Protein AF-A0A162D5X2-F1 (afdb_monomer_lite)

Secondary structure (DSSP, 8-state):
--PPPHHHHHHHHHHHHGGGHHHHHHS--TT--SSS-SHHHHHHH--HHHHHHHHHHHHT--

Structure (mmCIF, N/CA/C/O backbone):
data_AF-A0A162D5X2-F1
#
_entry.id   AF-A0A162D5X2-F1
#
loop_
_atom_site.group_PDB
_atom_site.id
_atom_site.type_symbol
_atom_site.label_atom_id
_atom_site.label_alt_id
_atom_site.label_comp_id
_atom_site.label_asym_id
_atom_site.label_entity_id
_atom_site.label_seq_id
_atom_site.pdbx_PDB_ins_code
_atom_site.Cartn_x
_atom_site.Cartn_y
_atom_site.Cartn_z
_atom_site.occupancy
_atom_site.B_iso_or_equiv
_atom_site.auth_seq_id
_atom_site.auth_comp_id
_atom_site.auth_asym_id
_atom_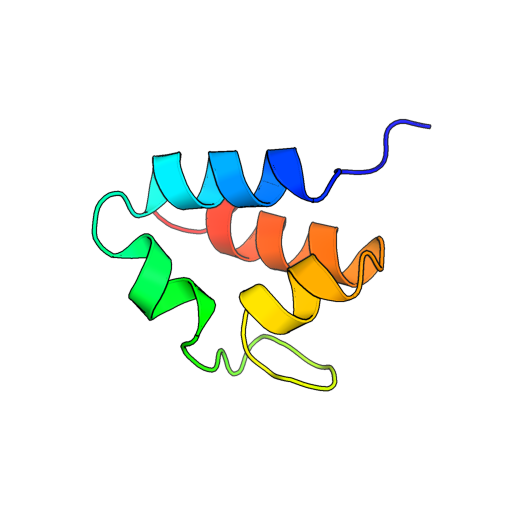site.auth_atom_id
_atom_site.pdbx_PDB_model_num
ATOM 1 N N . MET A 1 1 ? 20.906 2.944 -10.022 1.00 37.91 1 MET A N 1
ATOM 2 C CA . MET A 1 1 ? 19.469 3.026 -10.357 1.00 37.91 1 MET A CA 1
ATOM 3 C C . MET A 1 1 ? 18.701 2.446 -9.183 1.00 37.91 1 MET A C 1
ATOM 5 O O . MET A 1 1 ? 18.683 1.235 -9.020 1.00 37.91 1 MET A O 1
ATOM 9 N N . SER A 1 2 ? 18.194 3.306 -8.302 1.00 46.97 2 SER A N 1
ATOM 10 C CA . SER A 1 2 ? 17.560 2.905 -7.043 1.00 46.97 2 SER A CA 1
ATOM 11 C C . SER A 1 2 ? 16.086 2.602 -7.300 1.00 46.97 2 SER A C 1
ATOM 13 O O . SER A 1 2 ? 15.249 3.496 -7.241 1.00 46.97 2 SER A O 1
ATOM 15 N N . GLY A 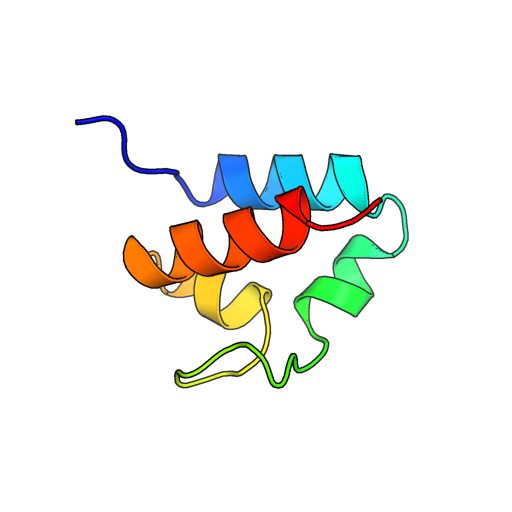1 3 ? 15.782 1.363 -7.687 1.00 57.53 3 GLY A N 1
ATOM 16 C CA . GLY A 1 3 ? 14.400 0.891 -7.718 1.00 57.53 3 GLY A CA 1
ATOM 17 C C . GLY A 1 3 ? 13.833 0.846 -6.300 1.00 57.53 3 GLY A C 1
ATOM 18 O O . GLY A 1 3 ? 14.557 0.533 -5.353 1.00 57.53 3 GLY A O 1
ATOM 19 N N . VAL A 1 4 ? 12.547 1.161 -6.154 1.00 72.12 4 VAL A N 1
ATOM 20 C CA . VAL A 1 4 ? 11.832 0.955 -4.895 1.00 72.12 4 VAL A CA 1
ATOM 21 C C . VAL A 1 4 ? 11.824 -0.545 -4.599 1.00 72.12 4 VAL A C 1
ATOM 23 O O . VAL A 1 4 ? 11.332 -1.326 -5.407 1.00 72.12 4 VAL A O 1
ATOM 26 N N . GLY A 1 5 ? 12.422 -0.960 -3.482 1.00 88.50 5 GLY A N 1
ATOM 27 C CA . GLY A 1 5 ? 12.449 -2.363 -3.063 1.00 88.50 5 GLY A CA 1
ATOM 28 C C . GLY A 1 5 ? 11.182 -2.764 -2.306 1.00 88.50 5 GLY A C 1
ATOM 29 O O . GLY A 1 5 ? 10.522 -1.913 -1.713 1.00 88.50 5 GLY A O 1
ATOM 30 N N . LYS A 1 6 ? 10.877 -4.069 -2.256 1.00 92.38 6 LYS A N 1
ATOM 31 C CA . LYS A 1 6 ? 9.719 -4.612 -1.513 1.00 92.38 6 LYS A CA 1
ATOM 32 C C . LYS A 1 6 ? 9.645 -4.093 -0.073 1.00 92.38 6 LYS A C 1
ATOM 34 O O . LYS A 1 6 ? 8.587 -3.655 0.366 1.00 92.38 6 LYS A O 1
ATOM 39 N N . GLN A 1 7 ? 10.785 -4.093 0.625 1.00 91.94 7 GLN A N 1
ATOM 40 C CA . GLN A 1 7 ? 10.873 -3.653 2.020 1.00 91.94 7 GLN A CA 1
ATOM 41 C C . GLN A 1 7 ? 10.423 -2.201 2.194 1.00 91.94 7 GLN A C 1
ATOM 43 O O . GLN A 1 7 ? 9.632 -1.914 3.081 1.00 91.94 7 GLN A O 1
ATOM 48 N N . PHE A 1 8 ? 10.850 -1.304 1.300 1.00 93.25 8 PHE A N 1
ATOM 49 C CA . PHE A 1 8 ? 10.437 0.097 1.352 1.00 93.25 8 PHE A CA 1
ATOM 50 C C . PHE A 1 8 ? 8.915 0.244 1.240 1.00 93.25 8 PHE A C 1
ATOM 52 O O . PHE A 1 8 ? 8.321 1.037 1.966 1.00 93.25 8 PHE A O 1
ATOM 59 N N . VAL A 1 9 ? 8.274 -0.514 0.341 1.00 94.31 9 VAL A N 1
ATOM 60 C CA . VAL A 1 9 ? 6.816 -0.436 0.158 1.00 94.31 9 VAL A CA 1
ATOM 61 C C . VAL A 1 9 ? 6.085 -0.946 1.399 1.00 94.31 9 VAL A C 1
ATOM 63 O O . VAL A 1 9 ? 5.125 -0.312 1.831 1.00 94.31 9 VAL A O 1
ATOM 66 N N . TYR A 1 10 ? 6.558 -2.040 2.005 1.00 93.19 10 TYR A N 1
ATOM 67 C C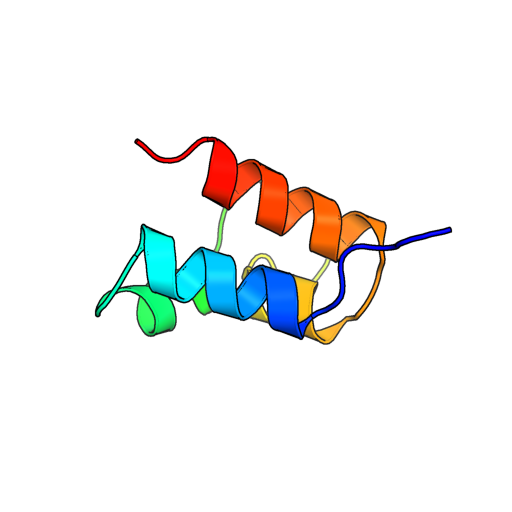A . TYR A 1 10 ? 6.002 -2.546 3.262 1.00 93.19 10 TYR A CA 1
ATOM 68 C C . TYR A 1 10 ? 6.169 -1.548 4.411 1.00 93.19 10 TYR A C 1
ATOM 70 O O . TYR A 1 10 ? 5.196 -1.258 5.103 1.00 93.19 10 TYR A O 1
ATOM 78 N N . ASP A 1 11 ? 7.357 -0.969 4.581 1.00 94.56 11 ASP A N 1
ATOM 79 C CA . ASP A 1 11 ? 7.617 0.015 5.636 1.00 94.56 11 ASP A CA 1
ATOM 80 C C . ASP A 1 11 ? 6.734 1.260 5.467 1.00 94.56 11 ASP A C 1
ATOM 82 O O . ASP A 1 11 ? 6.171 1.775 6.437 1.00 94.56 11 ASP A O 1
ATOM 86 N N . LEU A 1 12 ? 6.558 1.725 4.225 1.00 94.94 12 LEU A N 1
ATOM 87 C CA . LEU A 1 12 ? 5.652 2.826 3.908 1.00 94.94 12 LEU A CA 1
ATOM 88 C C . LEU A 1 12 ? 4.193 2.464 4.221 1.00 94.94 12 LEU A C 1
ATOM 90 O O . LEU A 1 12 ? 3.478 3.289 4.789 1.00 94.94 12 LEU A O 1
ATOM 94 N N . ALA A 1 13 ? 3.763 1.243 3.893 1.00 94.81 13 ALA A N 1
ATOM 95 C CA . ALA A 1 13 ? 2.415 0.764 4.183 1.00 94.81 13 ALA A CA 1
ATOM 96 C C . ALA A 1 13 ? 2.150 0.718 5.694 1.00 94.81 13 ALA A C 1
ATOM 98 O O . ALA A 1 13 ? 1.144 1.255 6.152 1.00 94.81 13 ALA A O 1
ATOM 99 N N . VAL A 1 14 ? 3.085 0.174 6.479 1.00 95.38 14 VAL A N 1
ATOM 100 C CA . VAL A 1 14 ? 3.006 0.152 7.949 1.00 95.38 14 VAL A CA 1
ATOM 101 C C . VAL A 1 14 ? 2.952 1.573 8.508 1.00 95.38 14 VAL A C 1
ATOM 103 O O . VAL A 1 14 ? 2.122 1.866 9.366 1.00 95.38 14 VAL A O 1
ATOM 106 N N . LYS A 1 15 ? 3.785 2.487 7.995 1.00 95.19 15 LYS A N 1
ATOM 107 C CA . LYS A 1 15 ? 3.800 3.890 8.429 1.00 95.19 15 LYS A CA 1
ATOM 108 C C . LYS A 1 15 ? 2.477 4.612 8.150 1.00 95.19 15 LYS A C 1
ATOM 110 O O . LYS A 1 15 ? 2.086 5.460 8.946 1.00 95.19 15 LYS A O 1
ATOM 115 N N . LYS A 1 16 ? 1.826 4.323 7.021 1.00 94.81 16 LYS A N 1
ATOM 116 C CA . LYS A 1 16 ? 0.585 4.990 6.596 1.00 94.81 16 LYS A CA 1
ATOM 117 C C . LYS A 1 16 ? -0.672 4.401 7.235 1.00 94.81 16 LYS A C 1
ATOM 119 O O . LYS A 1 16 ? -1.574 5.156 7.571 1.00 94.81 16 LYS A O 1
ATOM 124 N N . LEU A 1 17 ? -0.728 3.082 7.400 1.00 94.56 17 LEU A N 1
ATOM 125 C CA . LEU A 1 17 ? -1.953 2.359 7.763 1.00 94.56 17 LEU A CA 1
ATOM 126 C C . LEU A 1 17 ? -1.932 1.806 9.194 1.00 94.56 17 LEU A C 1
ATOM 128 O O . LEU A 1 17 ? -2.980 1.475 9.744 1.00 94.56 17 LEU A O 1
ATOM 132 N N . GLY A 1 18 ? -0.754 1.684 9.813 1.00 94.50 18 GLY A N 1
ATOM 133 C CA . GLY A 1 18 ? -0.613 1.137 11.160 1.00 94.50 18 GLY A CA 1
ATOM 134 C C . GLY A 1 18 ? -1.242 -0.253 11.281 1.00 94.50 18 GLY A C 1
ATOM 135 O O . GLY A 1 18 ? -0.856 -1.180 10.573 1.00 94.50 18 GLY A O 1
ATOM 136 N N . ALA A 1 19 ? -2.226 -0.390 12.171 1.00 94.06 19 ALA A N 1
ATOM 137 C CA . ALA A 1 19 ? -2.907 -1.658 12.440 1.00 94.06 19 ALA A CA 1
ATOM 138 C C . ALA A 1 19 ? -3.745 -2.183 11.256 1.00 94.06 19 ALA A C 1
ATOM 140 O O . ALA A 1 19 ? -4.014 -3.379 11.187 1.00 94.06 19 ALA A O 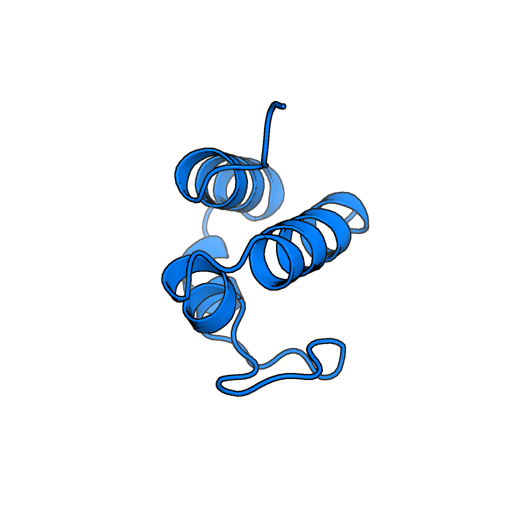1
ATOM 141 N N . GLU A 1 20 ? -4.139 -1.321 10.315 1.00 94.25 20 GLU A N 1
ATOM 142 C CA . GLU A 1 20 ? -4.974 -1.709 9.169 1.00 94.25 20 GLU A CA 1
ATOM 143 C C . GLU A 1 20 ? -4.156 -2.241 7.983 1.00 94.25 20 GLU A C 1
ATOM 145 O O . GLU A 1 20 ? -4.723 -2.677 6.979 1.00 94.25 20 GLU A O 1
ATOM 150 N N . VAL A 1 21 ? -2.820 -2.235 8.089 1.00 95.25 21 VAL A N 1
ATOM 151 C CA . VAL A 1 21 ? -1.921 -2.601 6.988 1.00 95.25 21 VAL A CA 1
ATOM 152 C C . VAL A 1 21 ? -2.201 -4.004 6.453 1.00 95.25 21 VAL A C 1
ATOM 154 O O . VAL A 1 21 ? -2.284 -4.185 5.241 1.00 95.25 21 VAL A O 1
ATOM 157 N N . ASP A 1 22 ? -2.418 -4.988 7.328 1.00 94.81 22 ASP A N 1
ATOM 158 C CA . ASP A 1 22 ? -2.639 -6.374 6.913 1.00 94.81 22 ASP A CA 1
ATOM 159 C C . ASP A 1 22 ? -3.935 -6.533 6.119 1.00 94.81 22 ASP A C 1
ATOM 161 O O . ASP A 1 22 ? -3.944 -7.204 5.084 1.00 94.81 22 ASP A O 1
ATOM 165 N N . GLN A 1 23 ? -5.010 -5.872 6.559 1.00 94.81 23 GLN A N 1
ATOM 166 C CA . GLN A 1 23 ? -6.290 -5.877 5.857 1.00 94.81 23 GLN A CA 1
ATOM 167 C C . GLN A 1 23 ? -6.184 -5.148 4.517 1.00 94.81 23 GLN A C 1
ATOM 169 O O . GLN A 1 23 ? -6.663 -5.649 3.498 1.00 94.81 23 GLN A O 1
ATOM 174 N N . TRP A 1 24 ? -5.534 -3.986 4.492 1.00 94.56 24 TRP A N 1
ATOM 175 C CA . TRP A 1 24 ? -5.344 -3.211 3.271 1.00 94.56 24 TRP A CA 1
ATOM 176 C C . TRP A 1 24 ? -4.526 -3.978 2.225 1.00 94.56 24 TRP A C 1
ATOM 178 O O . TRP A 1 24 ? -4.914 -4.053 1.062 1.00 94.56 24 TRP A O 1
ATOM 188 N N . LEU A 1 25 ? -3.443 -4.637 2.647 1.00 93.88 25 LEU A N 1
ATOM 189 C CA . LEU A 1 25 ? -2.555 -5.408 1.775 1.00 93.88 25 LEU A CA 1
ATOM 190 C C . LEU A 1 25 ? -3.271 -6.538 1.022 1.00 93.88 25 LEU A C 1
ATOM 192 O O . LEU A 1 25 ? -2.861 -6.872 -0.089 1.00 93.88 25 LEU A O 1
ATOM 196 N N . VAL A 1 26 ? -4.316 -7.132 1.604 1.00 94.19 26 VAL A N 1
ATOM 197 C CA . VAL A 1 26 ? -5.112 -8.202 0.972 1.00 94.19 26 VAL A CA 1
ATOM 198 C C . VAL A 1 26 ? -6.414 -7.700 0.344 1.00 94.19 26 VAL A C 1
ATOM 200 O O . VAL A 1 26 ? -7.110 -8.469 -0.319 1.00 94.19 26 VAL A O 1
ATOM 203 N N . THR A 1 27 ? -6.753 -6.423 0.524 1.00 92.25 27 THR A N 1
ATOM 204 C CA . THR A 1 27 ? -7.953 -5.822 -0.062 1.00 92.25 27 THR A CA 1
ATOM 205 C C . THR A 1 27 ? -7.731 -5.556 -1.546 1.00 92.25 27 THR A C 1
ATOM 207 O O . THR A 1 27 ? -6.666 -5.110 -1.968 1.00 92.25 27 THR A O 1
ATOM 210 N N . GLN A 1 28 ? -8.742 -5.842 -2.369 1.00 89.06 28 GLN A N 1
ATOM 211 C CA . GLN A 1 28 ? -8.664 -5.543 -3.794 1.00 89.06 28 GLN A CA 1
ATOM 212 C C . GLN A 1 28 ? -8.851 -4.046 -4.049 1.00 89.06 28 GLN A C 1
ATOM 214 O O . GLN A 1 28 ? -9.859 -3.465 -3.650 1.00 89.06 28 GLN A O 1
ATOM 219 N N . HIS A 1 29 ? -7.923 -3.434 -4.781 1.00 83.75 29 HIS A N 1
ATOM 220 C CA . HIS A 1 29 ? -8.015 -2.038 -5.193 1.00 83.75 29 HIS A CA 1
ATOM 221 C C . HIS A 1 29 ? -8.335 -1.942 -6.690 1.00 83.75 29 HIS A C 1
ATOM 223 O O . HIS A 1 29 ? -7.529 -2.376 -7.513 1.00 83.75 29 HIS A O 1
ATOM 229 N N . PRO A 1 30 ? -9.465 -1.322 -7.082 1.00 79.62 30 PRO A N 1
ATOM 230 C CA . PRO A 1 30 ? -9.829 -1.141 -8.491 1.00 79.62 30 PRO A CA 1
ATOM 231 C C . PRO A 1 30 ? -8.806 -0.339 -9.309 1.00 79.62 30 PRO A C 1
ATOM 233 O O . PRO A 1 30 ? -8.770 -0.454 -10.527 1.00 79.62 30 PRO A O 1
ATOM 236 N N . ALA A 1 31 ? -7.977 0.469 -8.639 1.00 76.00 31 ALA A N 1
ATOM 237 C CA . ALA A 1 31 ? -6.904 1.251 -9.252 1.00 76.00 31 ALA A CA 1
ATOM 238 C C . ALA A 1 31 ? -5.661 0.416 -9.634 1.00 76.00 31 ALA A C 1
ATOM 240 O O . ALA A 1 31 ? -4.718 0.958 -10.214 1.00 76.00 31 ALA A O 1
ATOM 241 N N . LEU A 1 32 ? -5.629 -0.877 -9.289 1.00 79.44 32 LEU A N 1
ATOM 242 C CA . LEU A 1 32 ? -4.565 -1.813 -9.650 1.00 79.44 32 LEU A CA 1
ATOM 243 C C . LEU A 1 32 ? -4.960 -2.573 -10.925 1.00 79.44 32 LEU A C 1
ATOM 245 O O . LEU A 1 32 ? -6.014 -3.204 -10.976 1.00 79.44 32 LEU A O 1
ATOM 249 N N . PHE A 1 33 ? -4.130 -2.471 -11.968 1.00 64.44 33 PHE A N 1
ATOM 250 C CA . PHE A 1 33 ? -4.468 -2.899 -13.335 1.00 64.44 33 PHE A CA 1
ATOM 251 C C . PHE A 1 33 ? -4.036 -4.340 -13.676 1.00 64.44 33 PHE A C 1
ATOM 253 O O . PHE A 1 33 ? -4.474 -4.858 -14.700 1.00 64.44 33 PHE A O 1
ATOM 260 N N . GLU A 1 34 ? -3.233 -5.010 -12.840 1.00 61.88 34 GLU A N 1
ATOM 261 C CA . GLU A 1 34 ? -2.654 -6.332 -13.146 1.00 61.88 34 GLU A CA 1
ATOM 262 C C . GLU A 1 34 ? -3.066 -7.447 -12.167 1.00 61.88 34 GLU A C 1
ATOM 264 O O . GLU A 1 34 ? -3.729 -7.203 -11.156 1.00 61.88 34 GLU A O 1
ATOM 269 N N . HIS A 1 35 ? -2.731 -8.690 -12.547 1.00 54.12 35 HIS A N 1
ATOM 270 C CA . HIS A 1 35 ? -3.056 -9.936 -11.849 1.00 54.12 35 HIS A CA 1
ATOM 271 C C . HIS A 1 35 ? -2.780 -9.843 -10.343 1.00 54.12 35 HIS A C 1
ATOM 273 O O . HIS A 1 35 ? -1.741 -9.348 -9.919 1.00 54.12 35 HIS A O 1
ATOM 279 N N . ASP A 1 36 ? -3.756 -10.317 -9.566 1.00 59.69 36 ASP A N 1
ATOM 280 C CA . ASP A 1 36 ? -3.887 -10.130 -8.122 1.00 59.69 36 ASP A CA 1
ATOM 281 C C . ASP A 1 36 ? -3.976 -8.657 -7.717 1.00 59.69 36 ASP A C 1
ATOM 283 O O . ASP A 1 36 ? -3.015 -8.049 -7.265 1.00 59.69 36 ASP A O 1
ATOM 287 N N . ARG A 1 37 ? -5.195 -8.099 -7.822 1.00 72.56 37 ARG A N 1
ATOM 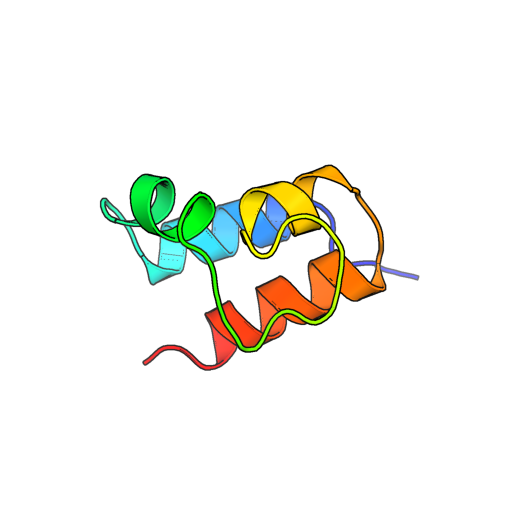288 C CA . ARG A 1 37 ? -5.577 -6.705 -7.487 1.00 72.56 37 ARG A CA 1
ATOM 289 C C . ARG A 1 37 ? -5.335 -6.299 -6.025 1.00 72.56 37 ARG A C 1
ATOM 291 O O . ARG A 1 37 ? -5.942 -5.339 -5.557 1.00 72.56 37 ARG A O 1
ATOM 298 N N . THR A 1 38 ? -4.532 -7.043 -5.279 1.00 90.69 38 THR A N 1
ATOM 299 C CA . THR A 1 38 ? -4.170 -6.754 -3.900 1.00 90.69 38 THR A CA 1
ATOM 300 C C . THR A 1 38 ? -2.768 -6.136 -3.863 1.00 90.69 38 THR A C 1
ATOM 302 O O . THR A 1 38 ? -1.868 -6.581 -4.581 1.00 90.69 38 THR A O 1
ATOM 305 N N . PRO A 1 39 ? -2.530 -5.125 -3.017 1.00 93.06 39 PRO A N 1
ATOM 306 C CA . PRO A 1 39 ? -1.209 -4.537 -2.847 1.00 93.06 39 PRO A CA 1
ATOM 307 C C . PRO A 1 39 ? -0.146 -5.579 -2.484 1.00 93.06 39 PRO A C 1
ATOM 309 O O . PRO A 1 39 ? 0.980 -5.485 -2.964 1.00 93.06 39 PRO A O 1
ATOM 312 N N . ARG A 1 40 ? -0.506 -6.619 -1.716 1.00 93.50 40 ARG A N 1
ATOM 313 C CA . ARG A 1 40 ? 0.380 -7.749 -1.406 1.00 93.50 40 ARG A CA 1
ATOM 314 C C . ARG A 1 40 ? 0.823 -8.497 -2.662 1.00 93.50 40 ARG A C 1
ATOM 316 O O . A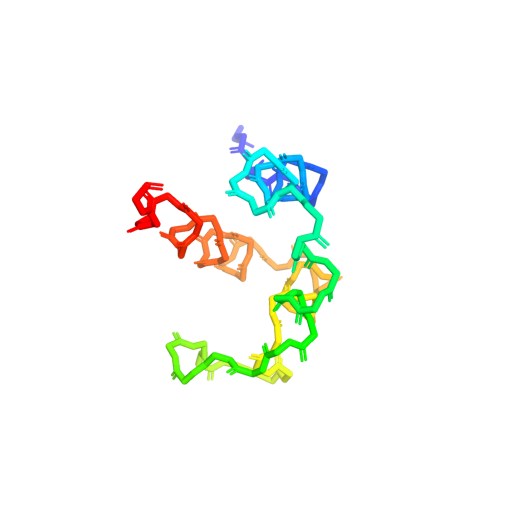RG A 1 40 ? 2.014 -8.752 -2.799 1.00 93.50 40 ARG A O 1
ATOM 323 N N . GLY A 1 41 ? -0.094 -8.823 -3.577 1.00 90.62 41 GLY A N 1
ATOM 324 C CA . GLY A 1 41 ? 0.246 -9.505 -4.832 1.00 90.62 41 GLY A CA 1
ATOM 325 C C . GLY A 1 41 ? 1.234 -8.693 -5.671 1.00 90.62 41 GLY A C 1
ATOM 326 O O . GLY A 1 41 ? 2.269 -9.203 -6.105 1.00 90.62 41 GLY A O 1
ATOM 327 N N . LEU A 1 42 ? 0.981 -7.388 -5.796 1.00 90.88 42 LEU A N 1
ATOM 328 C CA . LEU A 1 42 ? 1.864 -6.474 -6.520 1.00 90.88 42 LEU A CA 1
ATOM 329 C C . LEU A 1 42 ? 3.236 -6.330 -5.855 1.00 90.88 42 LEU A C 1
ATOM 331 O O . LEU A 1 42 ? 4.246 -6.338 -6.560 1.00 90.88 42 LEU A O 1
ATOM 335 N N . ILE A 1 43 ? 3.302 -6.230 -4.525 1.00 91.75 43 ILE A N 1
ATOM 336 C CA . ILE A 1 43 ? 4.583 -6.174 -3.811 1.00 91.75 43 ILE A CA 1
ATOM 337 C C . ILE A 1 43 ? 5.357 -7.480 -4.001 1.00 91.75 43 ILE A C 1
ATOM 339 O O . ILE A 1 43 ? 6.550 -7.453 -4.311 1.00 91.75 43 ILE A O 1
ATOM 343 N N . GLU A 1 44 ? 4.691 -8.630 -3.872 1.00 91.00 44 GLU A N 1
ATOM 344 C CA . GLU A 1 44 ? 5.357 -9.927 -3.964 1.00 91.00 44 GLU A CA 1
ATOM 345 C C . GLU A 1 44 ? 5.842 -10.281 -5.366 1.00 91.00 44 GLU A C 1
ATOM 347 O O . GLU A 1 44 ? 6.878 -10.942 -5.489 1.00 91.00 44 GLU A O 1
ATOM 352 N N . SER A 1 45 ? 5.201 -9.755 -6.412 1.00 89.19 45 SER A N 1
ATOM 353 C CA . SER A 1 45 ? 5.699 -9.872 -7.788 1.00 89.19 45 SER A CA 1
ATOM 354 C C . SER A 1 45 ? 7.132 -9.341 -7.947 1.00 89.19 45 SER A C 1
ATOM 356 O O . SER A 1 45 ? 7.867 -9.776 -8.831 1.00 89.19 45 SER A O 1
ATOM 358 N N . GLY A 1 46 ? 7.539 -8.377 -7.106 1.00 86.50 46 GLY A N 1
ATOM 359 C CA . GLY A 1 46 ? 8.827 -7.691 -7.210 1.00 86.50 46 GLY A CA 1
ATOM 360 C C . GLY A 1 46 ? 8.984 -6.857 -8.486 1.00 86.50 46 GLY A C 1
ATOM 361 O O . GLY A 1 46 ? 10.063 -6.317 -8.730 1.00 86.50 46 GLY A O 1
ATOM 362 N N . CYS A 1 47 ? 7.932 -6.743 -9.300 1.00 88.31 47 CYS A N 1
ATOM 363 C CA . CYS A 1 47 ? 7.963 -6.016 -10.554 1.00 88.31 47 CYS A CA 1
ATOM 364 C C . CYS A 1 47 ? 8.108 -4.506 -10.255 1.00 88.31 47 CYS A C 1
ATOM 366 O O . CYS A 1 47 ? 7.325 -3.962 -9.470 1.00 88.31 47 CYS A O 1
ATOM 368 N N . PRO A 1 48 ? 9.087 -3.787 -10.842 1.00 90.19 48 PRO A N 1
ATOM 369 C CA . PRO A 1 48 ? 9.319 -2.380 -10.500 1.00 90.19 48 PRO A CA 1
ATOM 370 C C . PRO A 1 48 ? 8.102 -1.473 -10.732 1.00 90.19 48 PRO A C 1
ATOM 372 O O . PRO A 1 48 ? 7.876 -0.534 -9.970 1.00 90.19 48 PRO A O 1
ATOM 375 N N . ALA A 1 49 ? 7.295 -1.754 -11.761 1.00 88.69 49 ALA A N 1
ATOM 376 C CA . ALA A 1 49 ? 6.059 -1.019 -12.032 1.00 88.69 49 ALA A CA 1
ATOM 377 C C . ALA A 1 49 ? 4.996 -1.257 -10.944 1.00 88.69 49 ALA A C 1
ATOM 379 O O . ALA A 1 49 ? 4.378 -0.302 -10.478 1.00 88.69 49 ALA A O 1
ATOM 380 N N . CYS A 1 50 ? 4.860 -2.501 -10.484 1.00 89.88 50 CYS A N 1
ATOM 381 C CA . CYS A 1 50 ? 3.952 -2.929 -9.426 1.00 89.88 50 CYS A CA 1
ATOM 382 C C . CYS A 1 50 ? 4.305 -2.245 -8.102 1.00 89.88 50 CYS A C 1
ATOM 384 O O . CYS A 1 50 ? 3.446 -1.647 -7.457 1.00 89.88 50 CYS A O 1
ATOM 386 N N . LEU A 1 51 ? 5.592 -2.262 -7.739 1.00 91.25 51 LEU A N 1
ATOM 387 C CA . LEU A 1 51 ? 6.097 -1.599 -6.537 1.00 91.25 51 LEU A CA 1
ATOM 388 C C . LEU A 1 51 ? 5.833 -0.092 -6.587 1.00 91.25 51 LEU A C 1
ATOM 390 O O . LEU A 1 51 ? 5.251 0.455 -5.655 1.00 91.25 51 LEU A O 1
ATOM 394 N N . ASN A 1 52 ? 6.152 0.562 -7.707 1.00 91.44 52 ASN A N 1
ATOM 395 C CA . ASN A 1 52 ? 5.876 1.988 -7.888 1.00 91.44 52 ASN A CA 1
ATOM 396 C C . ASN A 1 52 ? 4.378 2.320 -7.822 1.00 91.44 52 ASN A C 1
ATOM 398 O O . ASN A 1 52 ? 4.004 3.373 -7.308 1.00 91.44 52 ASN A O 1
ATOM 402 N N . GLN A 1 53 ? 3.511 1.453 -8.342 1.00 90.62 53 GLN A N 1
ATOM 403 C CA . GLN A 1 53 ? 2.068 1.663 -8.304 1.00 90.62 53 GLN A CA 1
ATOM 404 C C . GLN A 1 53 ? 1.526 1.594 -6.874 1.00 90.62 53 GLN A C 1
ATOM 406 O O . GLN A 1 53 ? 0.773 2.478 -6.465 1.00 90.62 53 GLN A O 1
ATOM 411 N N . VAL A 1 54 ? 1.950 0.595 -6.096 1.00 92.06 54 VAL A N 1
ATOM 412 C CA . VAL A 1 54 ? 1.572 0.476 -4.682 1.00 92.06 54 VAL A CA 1
ATOM 413 C C . VAL A 1 54 ? 2.123 1.651 -3.871 1.00 92.06 54 VAL A C 1
ATOM 415 O O . VAL A 1 54 ? 1.390 2.233 -3.075 1.00 92.06 54 VAL A O 1
ATOM 418 N N . THR A 1 55 ? 3.365 2.077 -4.120 1.00 93.56 55 THR A N 1
ATOM 419 C CA . THR A 1 55 ? 3.939 3.277 -3.492 1.00 93.56 55 THR A CA 1
ATOM 420 C C . THR A 1 55 ? 3.098 4.522 -3.760 1.00 93.56 55 THR A C 1
ATOM 422 O O . THR A 1 55 ? 2.749 5.219 -2.814 1.00 93.56 55 THR A O 1
ATOM 425 N N . ARG A 1 56 ? 2.691 4.774 -5.011 1.00 92.31 56 ARG A N 1
ATOM 426 C CA . ARG A 1 56 ? 1.846 5.935 -5.344 1.00 92.31 56 ARG A CA 1
ATOM 427 C C . ARG A 1 56 ? 0.489 5.902 -4.645 1.00 92.31 56 ARG A C 1
ATOM 429 O O . ARG A 1 56 ? -0.001 6.951 -4.243 1.00 92.31 56 ARG A O 1
ATOM 436 N N . LEU A 1 57 ? -0.115 4.720 -4.491 1.00 91.44 57 LEU A N 1
ATOM 437 C CA . LEU A 1 57 ? -1.359 4.580 -3.728 1.00 91.44 57 LEU A CA 1
ATOM 438 C C . LEU A 1 57 ? -1.166 4.972 -2.262 1.00 91.44 57 LEU A C 1
ATOM 440 O O . LEU A 1 57 ? -1.997 5.692 -1.722 1.00 91.44 57 LEU A O 1
ATOM 444 N N . LEU A 1 58 ? -0.072 4.529 -1.640 1.00 92.94 58 LEU A N 1
ATOM 445 C CA . LEU A 1 58 ? 0.262 4.853 -0.251 1.00 92.94 58 LEU A CA 1
ATOM 446 C C . LEU A 1 58 ? 0.607 6.338 -0.062 1.00 92.94 58 LEU A C 1
ATOM 448 O O . LEU A 1 58 ? 0.232 6.941 0.941 1.00 92.94 58 LEU A O 1
ATOM 452 N N . GLU A 1 59 ? 1.304 6.947 -1.021 1.00 92.75 59 GLU A N 1
ATOM 453 C CA . GLU A 1 59 ? 1.642 8.377 -1.000 1.00 92.75 59 GLU A CA 1
ATOM 454 C C . GLU A 1 59 ? 0.416 9.277 -1.187 1.00 92.75 59 GLU A C 1
ATOM 456 O O . GLU A 1 59 ? 0.383 10.376 -0.638 1.00 92.75 59 GLU A O 1
ATOM 461 N N . ALA A 1 60 ? -0.598 8.810 -1.920 1.00 91.06 60 ALA A N 1
ATOM 462 C CA . ALA A 1 60 ? -1.851 9.530 -2.131 1.00 91.06 60 ALA A CA 1
ATOM 463 C C . ALA A 1 60 ? -2.822 9.451 -0.936 1.00 91.06 60 ALA A C 1
ATOM 465 O O . ALA A 1 60 ? -3.838 10.147 -0.935 1.00 91.06 60 ALA A O 1
ATOM 466 N N . MET A 1 61 ? -2.542 8.608 0.064 1.00 88.06 61 MET A N 1
ATOM 467 C CA . MET A 1 61 ? -3.339 8.554 1.290 1.00 88.06 61 MET A CA 1
ATOM 468 C C . MET A 1 61 ? -3.089 9.792 2.160 1.00 88.06 61 MET A C 1
ATOM 470 O O . MET A 1 61 ? -1.934 10.234 2.240 1.00 88.06 61 MET A O 1
ATOM 474 N N . PRO A 1 62 ? -4.134 10.315 2.830 1.00 79.31 62 PRO A N 1
ATOM 475 C CA . PRO A 1 62 ? -4.011 11.455 3.735 1.00 79.31 62 PRO A CA 1
ATOM 476 C C . PRO A 1 62 ? -3.000 11.234 4.875 1.00 79.31 62 PRO A C 1
ATOM 478 O O . PRO A 1 62 ? -2.570 10.082 5.129 1.00 79.31 62 PRO A O 1
#

pLDDT: mean 86.4, std 12.8, range [37.91, 95.38]

Organism: NCBI:txid2738409

Radius of gyration: 10.54 Å; chains: 1; bounding box: 29×22×26 Å

Sequence (62 aa):
MSGVGKQFVYDLAVKKLGAEVDQWLVTQHPALFEHDRTPRGLIESGCPACLNQVTRLLEAMP

Foldseek 3Di:
DDQCALVNLLVLLCVQQPPCSVVQQQDADPQQDDDRSGLVVLSVVRPSVSSVSSVVVSVPHD